Protein 4P27 (pdb70)

CATH classification: 3.40.33.10

Secondary structure (DSSP, 8-state):
--HHHHHHHHHHHHHHHHHTTT-STTSPPBS--PPPEE-HHHHHHHHHHHHT--SS---GGGG--TT-S--EEEEEEESSHHHHHHHHHHGGGGEETTTTEESS--HHHHHHT-TT--EEEEEEEEETTEEEEEEEEES---SS-SS-B--GGG-

Foldseek 3Di:
DDPLFVVLLVLLVVLQVCLQQVNQPPHFRFPAAAAEDEDVQQQVLQAVVQVVVDQPDDPPVSFDTPPFPAKAKDKAWFQDSVVRSVVLQVQVVQADQVVLDGDPDNQSNLQSNARVWHYKHKHWDADPNTITIMMMIGHTDDSHGRHDGDDNVVD

Organism: Schistosoma mansoni (NCBI:txid6183)

Sequence (155 aa):
LSEGQRAIYNFHKKVRKDVKNCRIPGQPPAKNLTKLKWNKLLANKAKQQAKRCKYDSNDPNDFIIGDFESIGQNLADYPTIEGAMKDWLEEYKNYNFEKNQCNGDCKNYKQMVWNTTEEIGCGYEKCGKNYLIVCNYAPGDSEDRPYEAKPESKC

Solvent-accessible surface area: 8378 Å² total; per-residue (Å²): 93,54,159,8,19,110,33,0,22,67,36,0,89,124,2,12,123,8,1,42,50,52,121,6,88,84,16,41,9,0,130,89,6,43,152,9,98,45,29,162,80,0,3,71,35,0,79,96,2,0,123,100,58,117,103,119,38,56,62,98,92,4,74,124,2,51,146,57,176,50,20,9,32,2,33,3,79,66,67,75,19,97,23,0,0,118,62,1,30,48,17,24,140,46,14,61,24,150,134,41,106,58,124,73,64,5,149,19,1,23,4,1,0,18,36,75,0,68,32,0,0,0,0,47,61,112,39,60,160,31,54,7,0,0,0,0,1,3,57,10,54,58,151,85,103,0,12,108,48,42,81,136,94,144,73

Structure (mmCIF, N/CA/C/O backbone):
data_4P27
#
_entry.id   4P27
#
_cell.length_a   78.645
_cell.length_b   78.645
_cell.length_c   83.520
_cell.angle_alpha   90.00
_cell.angle_beta   90.00
_cell.angle_gamma   120.00
#
_symmetry.space_group_name_H-M   'P 61'
#
loop_
_entity.id
_entity.type
_entity.pdbx_description
1 polymer '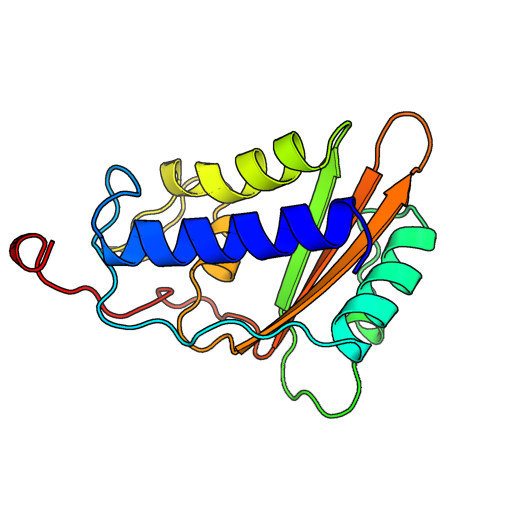Venom allergen-like (VAL) 4 protein'
2 non-polymer 2-acetamido-2-deoxy-beta-D-glucopyranose
3 water water
#
loop_
_atom_site.group_PDB
_atom_site.id
_atom_site.type_symbol
_atom_site.label_atom_id
_atom_site.label_alt_id
_atom_site.label_comp_id
_atom_site.label_asym_id
_atom_site.label_entity_id
_atom_site.label_seq_id
_atom_site.pdbx_PDB_ins_code
_atom_site.Cartn_x
_atom_site.Cartn_y
_atom_site.Cartn_z
_atom_site.occupancy
_atom_site.B_iso_or_equiv
_atom_site.auth_seq_id
_atom_site.auth_comp_id
_atom_site.auth_asym_id
_atom_site.auth_atom_id
_atom_site.pdbx_PDB_model_num
ATOM 1 N N . LEU A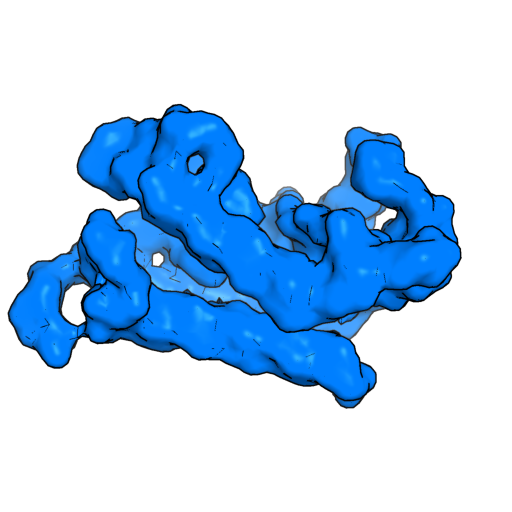 1 4 ? 33.066 14.222 9.553 1.00 48.68 4 LEU A N 1
ATOM 2 C CA . LEU A 1 4 ? 33.336 15.638 9.884 1.00 47.44 4 LEU A CA 1
ATOM 3 C C . LEU A 1 4 ? 33.802 15.805 11.297 1.00 46.28 4 LEU A C 1
ATOM 4 O O . LEU A 1 4 ? 33.176 15.296 12.232 1.00 44.21 4 LEU A O 1
ATOM 9 N N . SER A 1 5 ? 34.824 16.627 11.459 1.00 40.42 5 SER A N 1
ATOM 10 C CA . SER A 1 5 ? 35.171 17.140 12.782 1.00 37.25 5 SER A CA 1
ATOM 11 C C . SER A 1 5 ? 34.062 17.868 13.489 1.00 43.10 5 SER A C 1
ATOM 12 O O . SER A 1 5 ? 33.064 18.296 12.896 1.00 43.13 5 SER A O 1
ATOM 15 N N . GLU A 1 6 ? 34.223 17.969 14.802 1.00 40.64 6 GLU A N 1
ATOM 16 C CA . GLU A 1 6 ? 33.470 18.874 15.621 1.00 38.70 6 GLU A CA 1
ATOM 17 C C . GLU A 1 6 ? 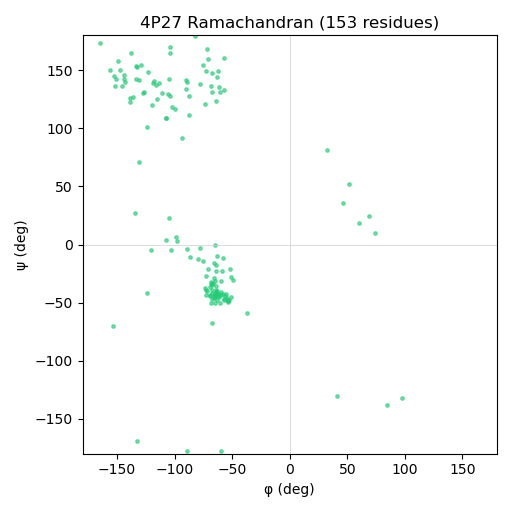33.133 20.289 15.000 1.00 39.19 6 GLU A C 1
ATOM 18 O O . GLU A 1 6 ? 31.972 20.704 14.944 1.00 38.93 6 GLU A O 1
ATOM 24 N N . GLY A 1 7 ? 34.170 21.043 14.641 1.00 37.34 7 GLY A N 1
ATOM 25 C CA . GLY A 1 7 ? 33.992 22.400 14.068 1.00 39.53 7 GLY A CA 1
ATOM 26 C C . GLY A 1 7 ? 33.271 22.305 12.707 1.00 28.20 7 GLY A C 1
ATOM 27 O O . GLY A 1 7 ? 32.372 23.069 12.472 1.00 33.97 7 GLY A O 1
ATOM 28 N N . GLN A 1 8 ? 33.648 21.336 11.884 1.00 28.46 8 GLN A N 1
ATOM 29 C CA . GLN A 1 8 ? 33.152 21.241 10.547 1.00 31.78 8 GLN A CA 1
ATOM 30 C C . GLN A 1 8 ? 31.665 21.031 10.641 1.00 34.91 8 GLN A C 1
ATOM 31 O O . GLN A 1 8 ? 30.885 21.693 9.934 1.00 31.28 8 GLN A O 1
ATOM 37 N N . ARG A 1 9 ? 31.243 20.156 11.564 1.00 31.02 9 ARG A N 1
ATOM 38 C CA . ARG A 1 9 ? 29.849 19.831 11.666 1.00 30.90 9 ARG A CA 1
ATOM 39 C C . ARG A 1 9 ? 29.038 21.050 12.120 1.00 31.10 9 ARG A C 1
ATOM 40 O O . ARG A 1 9 ? 28.006 21.373 11.565 1.00 33.84 9 ARG A O 1
ATOM 48 N N . ALA A 1 10 ? 29.544 21.758 13.118 1.00 29.98 10 ALA A N 1
ATOM 49 C CA . ALA A 1 10 ? 28.928 22.959 13.548 1.00 32.78 10 ALA A CA 1
ATOM 50 C C . ALA A 1 10 ? 28.803 24.014 12.373 1.00 28.88 10 ALA A C 1
ATOM 51 O O . ALA A 1 10 ? 27.779 24.716 12.268 1.00 29.67 10 ALA A O 1
ATOM 53 N N . ILE A 1 11 ? 29.860 24.160 11.553 1.00 30.53 11 ILE A N 1
ATOM 54 C CA . ILE A 1 11 ? 29.846 25.208 10.519 1.00 26.12 11 ILE A CA 1
ATOM 55 C C . ILE A 1 11 ? 28.767 24.750 9.484 1.00 26.53 11 ILE A C 1
ATOM 56 O O . ILE A 1 11 ? 27.970 25.506 9.087 1.00 26.12 11 ILE A O 1
ATOM 61 N N . TYR A 1 12 ? 28.752 23.477 9.118 1.00 26.66 12 TYR A N 1
ATOM 62 C CA . TYR A 1 12 ? 27.764 22.897 8.179 1.00 29.09 12 TYR A CA 1
ATOM 63 C C . TYR A 1 12 ? 26.338 23.092 8.641 1.00 33.89 12 TYR A C 1
ATOM 64 O O . TYR A 1 12 ? 25.469 23.633 7.882 1.00 31.47 12 TYR A O 1
ATOM 73 N N . ASN A 1 13 ? 26.080 22.777 9.918 1.00 30.70 13 ASN A N 1
ATOM 74 C CA . ASN A 1 13 ? 24.692 22.953 10.413 1.00 30.10 13 ASN A CA 1
ATOM 75 C C . ASN A 1 13 ? 24.281 24.420 10.518 1.00 27.90 13 ASN A C 1
ATOM 76 O O . ASN A 1 13 ? 23.107 24.766 10.412 1.00 28.79 13 ASN A O 1
ATOM 81 N N . PHE A 1 14 ? 25.208 25.274 10.896 1.00 25.45 14 PHE A N 1
ATOM 82 C CA . PHE A 1 14 ? 24.887 26.698 10.991 1.00 26.10 14 PHE A CA 1
ATOM 83 C C . PHE A 1 14 ? 24.469 27.191 9.562 1.00 23.85 14 PHE A C 1
ATOM 84 O O . PHE A 1 14 ? 23.497 27.909 9.421 1.00 26.67 14 PHE A O 1
ATOM 92 N N . HIS A 1 15 ? 25.197 26.760 8.524 1.00 24.61 15 HIS A N 1
ATOM 93 C CA . HIS A 1 15 ? 24.797 27.150 7.147 1.00 26.80 15 HIS A CA 1
ATOM 94 C C . HIS A 1 15 ? 23.438 26.573 6.728 1.00 28.67 15 HIS A C 1
ATOM 95 O O . HIS A 1 15 ? 22.588 27.293 6.206 1.00 29.98 15 HIS A O 1
ATOM 102 N N . LYS A 1 16 ? 23.173 25.303 7.050 1.00 29.51 16 LYS A N 1
ATOM 103 C CA . LYS A 1 16 ? 21.834 24.743 6.841 1.00 29.89 16 LYS A CA 1
ATOM 104 C C . LYS A 1 16 ? 20.757 25.535 7.530 1.00 28.10 16 LYS A C 1
ATOM 105 O O . LYS A 1 16 ? 19.735 25.809 6.944 1.00 33.03 16 LYS A O 1
ATOM 111 N N . LYS A 1 17 ? 20.994 25.924 8.777 1.00 29.26 17 LYS A N 1
ATOM 112 C CA . LYS A 1 17 ? 20.006 26.641 9.539 1.00 33.63 17 LYS A CA 1
ATOM 113 C C . LYS A 1 17 ? 19.750 28.069 8.957 1.00 33.57 17 LYS A C 1
ATOM 114 O O . LYS A 1 17 ? 18.616 28.499 8.910 1.00 31.83 17 LYS A O 1
ATOM 120 N N . VAL A 1 18 ? 20.823 28.831 8.652 1.00 31.91 18 VAL A N 1
ATOM 121 C CA . VAL A 1 18 ? 20.665 30.154 7.974 1.00 30.40 18 VAL A CA 1
ATOM 122 C C . VAL A 1 18 ? 19.768 30.056 6.700 1.00 24.63 18 VAL A C 1
ATOM 123 O O . VAL A 1 18 ? 18.854 30.823 6.481 1.00 26.68 18 VAL A O 1
ATOM 127 N N . ARG A 1 19 ? 20.001 29.058 5.905 1.00 25.52 19 ARG A N 1
ATOM 128 C CA . ARG A 1 19 ? 19.312 28.916 4.642 1.00 26.96 19 ARG A CA 1
ATOM 129 C C . ARG A 1 19 ? 17.854 28.509 4.890 1.00 34.66 19 ARG A C 1
ATOM 130 O O . ARG A 1 19 ? 16.954 28.962 4.181 1.00 28.90 19 ARG A O 1
ATOM 138 N N . LYS A 1 20 ? 17.632 27.627 5.889 1.00 32.02 20 LYS A N 1
ATOM 139 C CA . LYS A 1 20 ? 16.252 27.312 6.283 1.00 32.46 20 LYS A CA 1
ATOM 140 C C . LYS A 1 20 ? 15.540 28.543 6.825 1.00 29.76 20 LYS A C 1
ATOM 141 O O . LYS A 1 20 ? 14.452 28.743 6.457 1.00 29.16 20 LYS A O 1
ATOM 147 N N . ASP A 1 21 ? 16.156 29.299 7.744 1.00 30.01 21 ASP A N 1
ATOM 148 C CA . ASP A 1 21 ? 15.624 30.519 8.242 1.00 29.63 21 ASP A CA 1
ATOM 149 C C . ASP A 1 21 ? 15.249 31.551 7.164 1.00 37.09 21 ASP A C 1
ATOM 150 O O . ASP A 1 21 ? 14.163 32.155 7.264 1.00 34.41 21 ASP A O 1
ATOM 155 N N . VAL A 1 22 ? 16.160 31.818 6.194 1.00 31.67 22 VAL A N 1
ATOM 156 C CA . VAL A 1 22 ? 15.856 32.832 5.156 1.00 27.65 22 VAL A CA 1
ATOM 157 C C . VAL A 1 22 ? 14.655 32.377 4.297 1.00 27.94 22 VAL A C 1
ATOM 158 O O . VAL A 1 22 ? 13.843 33.234 3.918 1.00 33.39 22 VAL A O 1
ATOM 162 N N . LYS A 1 23 ? 14.503 31.071 4.013 1.00 29.39 23 LYS A N 1
ATOM 163 C CA . LYS A 1 23 ? 13.247 30.585 3.372 1.00 32.70 23 LYS A CA 1
ATOM 164 C C . LYS A 1 23 ? 11.935 30.738 4.163 1.00 37.41 23 LYS A C 1
ATOM 165 O O . LYS A 1 23 ? 10.877 30.493 3.602 1.00 36.59 23 LYS A O 1
ATOM 171 N N . ASN A 1 24 ? 12.018 31.107 5.434 1.00 33.55 24 ASN A N 1
ATOM 172 C CA . ASN A 1 24 ? 10.876 31.062 6.337 1.00 36.78 24 ASN A CA 1
ATOM 173 C C . ASN A 1 24 ? 10.783 32.337 7.130 1.00 42.28 24 ASN A C 1
ATOM 174 O O . ASN A 1 24 ? 10.323 32.282 8.247 1.00 38.65 24 ASN A O 1
ATOM 179 N N . CYS A 1 25 ? 11.295 33.462 6.592 1.00 35.88 25 CYS A N 1
ATOM 180 C CA . CYS A 1 25 ? 11.096 34.793 7.173 1.00 37.32 25 CYS A CA 1
ATOM 181 C C . CYS A 1 25 ? 11.798 34.989 8.481 1.00 39.59 25 CYS A C 1
ATOM 182 O O . CYS A 1 25 ? 11.401 35.831 9.270 1.00 39.00 25 CYS A O 1
ATOM 185 N N . ARG A 1 26 ? 12.855 34.232 8.717 1.00 36.88 26 ARG A N 1
ATOM 186 C CA . ARG A 1 26 ? 13.437 34.218 10.020 1.00 39.71 26 ARG A CA 1
ATOM 187 C C . ARG A 1 26 ? 14.742 34.966 9.965 1.00 43.25 26 ARG A C 1
ATOM 188 O O . ARG A 1 26 ? 15.424 35.044 10.970 1.00 47.99 26 ARG A O 1
ATOM 196 N N . ILE A 1 27 ? 15.100 35.567 8.831 1.00 41.92 27 ILE A N 1
ATOM 197 C CA . ILE A 1 27 ? 16.214 36.582 8.881 1.00 40.47 27 ILE A CA 1
ATOM 198 C C . ILE A 1 27 ? 15.609 37.955 8.900 1.00 36.73 27 ILE A C 1
ATOM 199 O O . ILE A 1 27 ? 14.967 38.312 7.898 1.00 38.28 27 ILE A O 1
ATOM 204 N N . PRO A 1 28 ? 15.809 38.730 9.987 1.00 35.97 28 PRO A N 1
ATOM 205 C CA . PRO A 1 28 ? 15.092 40.011 10.156 1.00 38.18 28 PRO A CA 1
ATOM 206 C C . PRO A 1 28 ? 15.336 40.965 8.977 1.00 39.34 28 PRO A C 1
ATOM 207 O O . PRO A 1 28 ? 16.488 41.182 8.557 1.00 37.47 28 PRO A O 1
ATOM 211 N N . GLY A 1 29 ? 14.245 41.536 8.480 1.00 33.76 29 GLY A N 1
ATOM 212 C CA . GLY A 1 29 ? 14.301 42.637 7.497 1.00 34.39 29 GLY A CA 1
ATOM 213 C C . GLY A 1 29 ? 14.702 42.092 6.125 1.00 35.61 29 GLY A C 1
ATOM 214 O O . GLY A 1 29 ? 15.007 42.846 5.239 1.00 36.56 29 GLY A O 1
ATOM 215 N N . GLN A 1 30 ? 14.738 40.780 5.927 1.00 34.46 30 GLN A N 1
ATOM 216 C CA . GLN A 1 30 ? 15.195 40.301 4.587 1.00 34.64 30 GLN A CA 1
ATOM 217 C C . GLN A 1 30 ? 14.019 39.596 3.969 1.00 31.22 30 GLN A C 1
ATOM 218 O O . GLN A 1 30 ? 13.439 38.804 4.654 1.00 33.42 30 GLN A O 1
ATOM 224 N N . PRO A 1 31 ? 13.718 39.798 2.659 1.00 33.20 31 PRO A N 1
ATOM 225 C CA . PRO A 1 31 ? 12.604 39.030 2.075 1.00 30.83 31 PRO A CA 1
ATOM 226 C C . PRO A 1 31 ? 12.873 37.530 2.111 1.00 31.88 31 PRO A C 1
ATOM 227 O O . PRO A 1 31 ? 14.018 37.127 2.036 1.00 31.95 31 PRO A O 1
ATOM 231 N N . PRO A 1 32 ? 11.816 36.698 2.225 1.00 33.99 32 PRO A N 1
ATOM 232 C CA . PRO A 1 32 ? 12.103 35.272 2.286 1.00 32.24 32 PRO A CA 1
ATOM 233 C C . PRO A 1 32 ? 12.468 34.745 0.916 1.00 33.65 32 PRO A C 1
ATOM 234 O O . PRO A 1 32 ? 11.974 35.242 -0.071 1.00 32.05 32 PRO A O 1
ATOM 238 N N . ALA A 1 33 ? 13.225 33.668 0.872 1.00 30.21 33 ALA A N 1
ATOM 239 C CA . ALA A 1 33 ? 13.641 33.111 -0.363 1.00 28.52 33 ALA A CA 1
ATOM 240 C C . ALA A 1 33 ? 12.647 32.083 -0.891 1.00 35.96 33 ALA A C 1
ATOM 241 O O . ALA A 1 33 ? 12.109 31.241 -0.101 1.00 33.51 33 ALA A O 1
ATOM 243 N N . LYS A 1 34 ? 12.418 32.101 -2.203 1.00 35.55 34 LYS A N 1
ATOM 244 C CA . LYS A 1 34 ? 11.516 31.160 -2.819 1.00 35.62 34 LYS A CA 1
ATOM 245 C C . LYS A 1 34 ? 12.097 29.738 -2.883 1.00 40.34 34 LYS A C 1
ATOM 246 O O . LYS A 1 34 ? 11.384 28.752 -2.640 1.00 39.78 34 LYS A O 1
ATOM 252 N N . ASN A 1 35 ? 13.363 29.624 -3.250 1.00 35.40 35 ASN A N 1
ATOM 253 C CA . ASN A 1 35 ? 14.041 28.339 -3.381 1.00 39.49 35 ASN A CA 1
ATOM 254 C C . ASN A 1 35 ? 15.564 28.533 -2.997 1.00 39.43 35 ASN A C 1
ATOM 255 O O . ASN A 1 35 ? 16.114 29.626 -3.243 1.00 39.40 35 ASN A O 1
ATOM 260 N N . LEU A 1 36 ? 16.233 27.506 -2.461 1.00 35.26 36 LEU A N 1
ATOM 261 C CA . LEU A 1 36 ? 17.714 27.521 -2.294 1.00 34.06 36 LEU A CA 1
ATOM 262 C C . LEU A 1 36 ? 18.084 26.086 -2.512 1.00 36.62 36 LEU A C 1
ATOM 263 O O . LEU A 1 36 ? 17.393 25.210 -2.035 1.00 33.25 36 LEU A O 1
ATOM 268 N N . THR A 1 37 ? 19.137 25.817 -3.266 1.00 35.62 37 THR A N 1
ATOM 269 C CA . THR A 1 37 ? 19.589 24.483 -3.379 1.00 29.45 37 THR A CA 1
ATOM 270 C C . THR A 1 37 ? 20.047 23.981 -1.980 1.00 33.25 37 THR A C 1
ATOM 271 O O . THR A 1 37 ? 20.651 24.777 -1.200 1.00 32.38 37 THR A O 1
ATOM 275 N N . LYS A 1 38 ? 19.809 22.698 -1.667 1.00 34.97 38 LYS A N 1
ATOM 276 C CA . LYS A 1 38 ? 20.324 22.041 -0.436 1.00 39.74 38 LYS A CA 1
ATOM 277 C C . LYS A 1 38 ? 21.824 21.924 -0.524 1.00 34.65 38 LYS A C 1
ATOM 278 O O . LYS A 1 38 ? 22.328 21.411 -1.529 1.00 35.24 38 LYS A O 1
ATOM 284 N N . LEU A 1 39 ? 22.533 22.332 0.535 1.00 26.70 39 LEU A N 1
ATOM 285 C CA . LEU A 1 39 ? 23.987 22.284 0.514 1.00 31.54 39 LEU A CA 1
ATOM 286 C C . LEU A 1 39 ? 24.433 20.868 0.744 1.00 33.23 39 LEU A C 1
ATOM 287 O O . LEU A 1 39 ? 23.943 20.286 1.630 1.00 31.77 39 LEU A O 1
ATOM 292 N N . LYS A 1 40 ? 25.422 20.364 0.030 1.00 32.02 40 LYS A N 1
ATOM 293 C CA . LYS A 1 40 ? 26.058 19.104 0.379 1.00 32.19 40 LYS A CA 1
ATOM 294 C C . LYS A 1 40 ? 27.523 19.341 0.680 1.00 32.80 40 LYS A C 1
ATOM 295 O O . LYS A 1 40 ? 28.177 20.107 -0.001 1.00 33.00 40 LYS A O 1
ATOM 301 N N . TRP A 1 41 ? 28.028 18.687 1.707 1.00 29.63 41 TRP A N 1
ATOM 302 C CA . TRP A 1 41 ? 29.415 18.835 2.081 1.00 34.96 41 TRP A CA 1
ATOM 303 C C . TRP A 1 41 ? 30.286 18.239 1.032 1.00 35.90 41 TRP A C 1
ATOM 304 O O . TRP A 1 41 ? 29.910 17.271 0.466 1.00 39.75 41 TRP A O 1
ATOM 315 N N . ASN A 1 42 ? 31.472 18.766 0.786 1.00 29.82 42 ASN A N 1
ATOM 316 C CA . ASN A 1 42 ? 32.297 18.261 -0.294 1.00 29.17 42 ASN A CA 1
ATOM 317 C C . ASN A 1 42 ? 33.718 18.210 0.186 1.00 34.30 42 ASN A C 1
ATOM 318 O O . ASN A 1 42 ? 34.257 19.201 0.721 1.00 29.80 42 ASN A O 1
ATOM 323 N N . LYS A 1 43 ? 34.337 17.046 0.071 1.00 37.54 43 LYS A N 1
ATOM 324 C CA . LYS A 1 43 ? 35.579 16.721 0.832 1.00 36.92 43 LYS A CA 1
ATOM 325 C C . LYS A 1 43 ? 36.714 17.483 0.207 1.00 34.99 43 LYS A C 1
ATOM 326 O O . LYS A 1 43 ? 37.622 17.937 0.892 1.00 37.64 43 LYS A O 1
ATOM 332 N N . LEU A 1 44 ? 36.677 17.597 -1.127 1.00 33.54 44 LEU A N 1
ATOM 333 C CA . LEU A 1 44 ? 37.694 18.327 -1.867 1.00 37.99 44 LEU A CA 1
ATOM 334 C C . LEU A 1 44 ? 37.698 19.866 -1.534 1.00 36.87 44 LEU A C 1
ATOM 335 O O . LEU A 1 44 ? 38.792 20.495 -1.383 1.00 31.02 44 LEU A O 1
ATOM 340 N N . LEU A 1 45 ? 36.511 20.462 -1.465 1.00 31.21 45 LEU A N 1
ATOM 341 C CA . LEU A 1 45 ? 36.407 21.864 -1.055 1.00 30.10 45 LEU A CA 1
ATOM 342 C C . LEU A 1 45 ? 37.005 21.985 0.397 1.00 29.18 45 LEU A C 1
ATOM 343 O O . LEU A 1 45 ? 37.743 22.960 0.675 1.00 30.00 45 LEU A O 1
ATOM 348 N N . ALA A 1 46 ? 36.672 21.031 1.279 1.00 29.12 46 ALA A N 1
ATOM 349 C CA . ALA A 1 46 ? 37.031 21.077 2.706 1.00 34.42 46 ALA A CA 1
ATOM 350 C C . ALA A 1 46 ? 38.559 20.935 2.904 1.00 37.88 46 ALA A C 1
ATOM 351 O O . ALA A 1 46 ? 39.185 21.706 3.623 1.00 33.92 46 ALA A O 1
ATOM 353 N N . ASN A 1 47 ? 39.165 20.034 2.151 1.00 36.84 47 ASN A N 1
ATOM 354 C CA . ASN A 1 47 ? 40.595 19.879 2.201 1.00 36.46 47 ASN A CA 1
ATOM 355 C C . ASN A 1 47 ? 41.313 21.055 1.657 1.00 36.77 47 ASN A C 1
ATOM 356 O O . ASN A 1 47 ? 42.392 21.434 2.200 1.00 38.40 47 ASN A O 1
ATOM 361 N N . LYS A 1 48 ? 40.794 21.641 0.570 1.00 34.16 48 LYS A N 1
ATOM 362 C CA . LYS A 1 48 ? 41.508 22.794 0.017 1.00 31.78 48 LYS A CA 1
ATOM 363 C C . LYS A 1 48 ? 41.405 23.940 1.008 1.00 31.20 48 LYS A C 1
ATOM 364 O O . LYS A 1 48 ? 42.395 24.687 1.222 1.00 29.74 48 LYS A O 1
ATOM 370 N N . ALA A 1 49 ? 40.246 23.989 1.668 1.00 28.97 49 ALA A N 1
ATOM 371 C CA . ALA A 1 49 ? 39.949 25.063 2.658 1.00 29.24 49 ALA A CA 1
ATOM 372 C C . ALA A 1 49 ? 40.978 24.923 3.757 1.00 33.88 49 ALA A C 1
ATOM 373 O O . ALA A 1 49 ? 41.540 25.912 4.250 1.00 33.31 49 ALA A O 1
ATOM 375 N N . LYS A 1 50 ? 41.198 23.678 4.155 1.00 36.92 50 LYS A N 1
ATOM 376 C CA . LYS A 1 50 ? 42.108 23.348 5.283 1.00 35.49 50 LYS A CA 1
ATOM 377 C C . LYS A 1 50 ? 43.595 23.611 4.970 1.00 33.44 50 LYS A C 1
ATOM 378 O O . LYS A 1 50 ? 44.296 24.198 5.775 1.00 31.38 50 LYS A O 1
ATOM 384 N N . GLN A 1 51 ? 44.075 23.207 3.774 1.00 31.87 51 GLN A N 1
ATOM 385 C CA . GLN A 1 51 ? 45.421 23.573 3.356 1.00 36.65 51 GLN A CA 1
ATOM 386 C C . GLN A 1 51 ? 45.607 25.089 3.406 1.00 39.23 51 GLN A C 1
ATOM 387 O O . GLN A 1 51 ? 46.658 25.552 3.831 1.00 34.40 51 GLN A O 1
ATOM 393 N N . GLN A 1 52 ? 44.602 25.856 2.943 1.00 37.23 52 GLN A N 1
ATOM 394 C CA . GLN A 1 52 ? 44.668 27.315 2.988 1.00 32.30 52 GLN A CA 1
ATOM 395 C C . GLN A 1 52 ? 44.694 27.725 4.473 1.00 34.08 52 GLN A C 1
ATOM 396 O O . GLN A 1 52 ? 45.528 28.522 4.869 1.00 31.81 52 GLN A O 1
ATOM 402 N N . ALA A 1 53 ? 43.780 27.223 5.290 1.00 25.74 53 ALA A N 1
ATOM 403 C CA . ALA A 1 53 ? 43.721 27.774 6.629 1.00 25.86 53 ALA A CA 1
ATOM 404 C C . ALA A 1 53 ? 45.033 27.443 7.435 1.00 30.81 53 ALA A C 1
ATOM 405 O O . ALA A 1 53 ? 45.415 28.213 8.335 1.00 30.42 53 ALA A O 1
ATOM 407 N N . LYS A 1 54 ? 45.692 26.313 7.107 1.00 32.26 54 LYS A N 1
ATOM 408 C CA . LYS A 1 54 ? 46.945 25.934 7.821 1.00 40.69 54 LYS A CA 1
ATOM 409 C C . LYS A 1 54 ? 48.086 26.934 7.596 1.00 42.18 54 LYS A C 1
ATOM 410 O O . LYS A 1 54 ? 48.975 26.979 8.423 1.00 35.79 54 LYS A O 1
ATOM 416 N N . ARG A 1 55 ? 48.073 27.731 6.503 1.00 35.08 55 ARG A N 1
ATOM 417 C CA . ARG A 1 55 ? 49.033 28.808 6.363 1.00 34.94 55 ARG A CA 1
ATOM 418 C C . ARG A 1 55 ? 48.887 29.906 7.354 1.00 36.80 55 ARG A C 1
ATOM 419 O O . ARG A 1 55 ? 49.822 30.734 7.547 1.00 40.18 55 ARG A O 1
ATOM 427 N N . CYS A 1 56 ? 47.746 29.947 8.005 1.00 34.89 56 CYS A N 1
ATOM 428 C CA . CYS A 1 56 ? 47.478 30.961 9.018 1.00 31.78 56 CYS A CA 1
ATOM 429 C C . CYS A 1 56 ? 47.531 32.432 8.514 1.00 39.03 56 CYS A C 1
ATOM 430 O O . CYS A 1 56 ? 47.680 33.386 9.353 1.00 42.67 56 CYS A O 1
ATOM 433 N N . LYS A 1 57 ? 47.433 32.601 7.192 1.00 31.48 57 LYS A N 1
ATOM 434 C CA . LYS A 1 57 ? 47.396 33.918 6.557 1.00 35.94 57 LYS A CA 1
ATOM 435 C C . LYS A 1 57 ? 45.935 34.291 6.156 1.00 40.27 57 LYS A C 1
ATOM 436 O O . LYS A 1 57 ? 45.321 33.602 5.347 1.00 42.12 57 LYS A O 1
ATOM 442 N N . TYR A 1 58 ? 45.390 35.351 6.709 1.00 40.70 58 TYR A N 1
ATOM 443 C CA . TYR A 1 58 ? 44.050 35.781 6.374 1.00 45.42 58 TYR A CA 1
ATOM 444 C C . TYR A 1 58 ? 43.862 36.315 4.896 1.00 45.84 58 TYR A C 1
ATOM 445 O O . TYR A 1 58 ? 43.199 35.688 4.071 1.00 49.24 58 TYR A O 1
ATOM 454 N N . ASP A 1 59 ? 44.462 37.441 4.576 1.00 55.52 59 ASP A N 1
ATOM 455 C CA . ASP A 1 59 ? 44.802 37.823 3.178 1.00 72.45 59 ASP A CA 1
ATOM 456 C C . ASP A 1 59 ? 45.831 36.855 2.581 1.00 73.74 59 ASP A C 1
ATOM 457 O O . ASP A 1 59 ? 46.901 36.640 3.130 1.00 87.39 59 ASP A O 1
ATOM 462 N N . SER A 1 60 ? 45.547 36.228 1.469 1.00 85.46 60 SER A N 1
ATOM 463 C CA . SER A 1 60 ? 46.588 35.355 0.955 1.00 89.17 60 SER A CA 1
ATOM 464 C C . SER A 1 60 ? 46.478 35.213 -0.540 1.00 105.87 60 SER A C 1
ATOM 465 O O . SER A 1 60 ? 47.352 35.694 -1.268 1.00 108.93 60 SER A O 1
ATOM 468 N N . ASN A 1 61 ? 45.423 34.520 -0.981 1.00 109.65 61 ASN A N 1
ATOM 469 C CA . ASN A 1 61 ? 44.458 35.026 -1.965 1.00 106.54 61 ASN A CA 1
ATOM 470 C C . ASN A 1 61 ? 45.081 35.685 -3.173 1.00 104.03 61 ASN A C 1
ATOM 471 O O . ASN A 1 61 ? 44.543 36.666 -3.686 1.00 122.18 61 ASN A O 1
ATOM 476 N N . ASP A 1 62 ? 46.225 35.157 -3.619 1.00 88.18 62 ASP A N 1
ATOM 477 C CA . ASP A 1 62 ? 46.365 33.762 -4.114 1.00 76.80 62 ASP A CA 1
ATOM 478 C C . ASP A 1 62 ? 45.126 33.150 -4.820 1.00 84.60 62 ASP A C 1
ATOM 479 O O . ASP A 1 62 ? 44.360 32.368 -4.207 1.00 78.45 62 ASP A O 1
ATOM 484 N N . PRO A 1 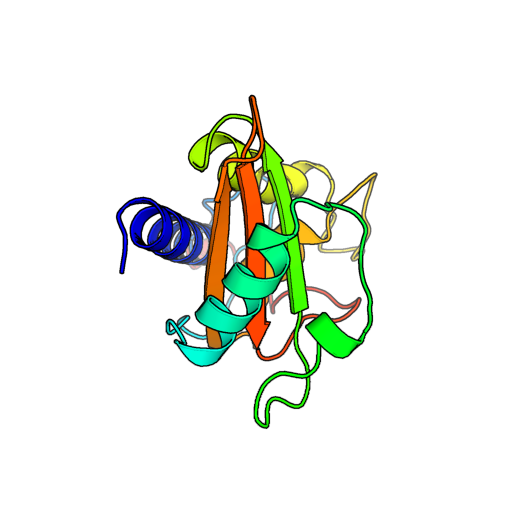63 ? 44.942 33.483 -6.124 1.00 87.63 63 PRO A N 1
ATOM 485 C CA . PRO A 1 63 ? 44.127 32.612 -6.990 1.00 71.34 63 PRO A CA 1
ATOM 486 C C . PRO A 1 63 ? 44.363 31.059 -7.131 1.00 54.69 63 PRO A C 1
ATOM 487 O O . PRO A 1 63 ? 43.400 30.401 -7.474 1.00 53.50 63 PRO A O 1
ATOM 491 N N . ASN A 1 64 ? 45.530 30.470 -6.820 1.00 46.57 64 ASN A N 1
ATOM 492 C CA . ASN A 1 64 ? 45.644 28.999 -6.538 1.00 45.45 64 ASN A CA 1
ATOM 493 C C . ASN A 1 64 ? 44.574 28.474 -5.491 1.00 46.70 64 ASN A C 1
ATOM 494 O O . ASN A 1 64 ? 44.158 27.329 -5.510 1.00 41.75 64 ASN A O 1
ATOM 499 N N . ASP A 1 65 ? 44.149 29.307 -4.547 1.00 39.87 65 ASP A N 1
ATOM 500 C CA . ASP A 1 65 ? 43.222 28.796 -3.527 1.00 37.74 65 ASP A CA 1
ATOM 501 C C . ASP A 1 65 ? 41.820 28.617 -4.065 1.00 36.32 65 ASP A C 1
ATOM 502 O O . ASP A 1 65 ? 40.989 27.989 -3.413 1.00 30.44 65 ASP A O 1
ATOM 507 N N . PHE A 1 66 ? 41.575 29.210 -5.239 1.00 35.59 66 PHE A N 1
ATOM 508 C CA . PHE A 1 66 ? 40.292 29.095 -5.962 1.00 36.62 66 PHE A CA 1
ATOM 509 C C . PHE A 1 66 ? 40.245 28.064 -7.089 1.00 32.54 66 PHE A C 1
ATOM 510 O O . PHE A 1 66 ? 39.211 27.913 -7.792 1.00 31.78 66 PHE A O 1
ATOM 518 N N . ILE A 1 67 ? 41.307 27.287 -7.231 1.00 33.63 67 ILE A N 1
ATOM 519 C CA . ILE A 1 67 ? 41.287 26.260 -8.273 1.00 33.10 67 ILE A CA 1
ATOM 520 C C . ILE A 1 67 ? 41.138 24.931 -7.577 1.00 35.24 67 ILE A C 1
ATOM 521 O O . ILE A 1 67 ? 42.054 24.531 -6.896 1.00 39.17 67 ILE A O 1
ATOM 526 N N . ILE A 1 68 ? 39.982 24.274 -7.676 1.00 30.53 68 ILE A N 1
ATOM 527 C CA . ILE A 1 68 ? 39.728 23.118 -6.854 1.00 31.39 68 ILE A CA 1
ATOM 528 C C . ILE A 1 68 ? 39.040 22.137 -7.789 1.00 35.72 68 ILE A C 1
ATOM 529 O O . ILE A 1 68 ? 37.961 22.470 -8.392 1.00 30.19 68 ILE A O 1
ATOM 534 N N . GLY A 1 69 ? 39.647 20.948 -7.923 1.00 37.18 69 GLY A N 1
ATOM 535 C CA . GLY A 1 69 ? 39.111 19.886 -8.822 1.00 34.24 69 GLY A CA 1
ATOM 536 C C . GLY A 1 69 ? 38.627 20.465 -10.082 1.00 27.82 69 GLY A C 1
ATOM 537 O O . GLY A 1 69 ? 39.335 21.310 -10.636 1.00 35.80 69 GLY A O 1
ATOM 538 N N . ASP A 1 70 ? 37.401 20.108 -10.486 1.00 26.73 70 ASP A N 1
ATOM 539 C CA . ASP A 1 70 ? 36.746 20.580 -11.719 1.00 34.32 70 ASP A CA 1
ATOM 540 C C . ASP A 1 70 ? 35.799 21.705 -11.527 1.00 35.80 70 ASP A C 1
ATOM 541 O O . ASP A 1 70 ? 35.137 22.123 -12.517 1.00 29.46 70 ASP A O 1
ATOM 546 N N . PHE A 1 71 ? 35.676 22.220 -10.304 1.00 32.64 71 PHE A N 1
ATOM 547 C CA . PHE A 1 71 ? 34.624 23.252 -10.122 1.00 28.02 71 PHE A CA 1
ATOM 548 C C . PHE A 1 71 ? 34.918 24.433 -11.029 1.00 30.65 71 PHE A C 1
ATOM 549 O O . PHE A 1 71 ? 36.000 24.992 -10.976 1.00 30.63 71 PHE A O 1
ATOM 557 N N . GLU A 1 72 ? 33.939 24.890 -11.771 1.00 33.82 72 GLU A N 1
ATOM 558 C CA . GLU A 1 72 ? 34.092 26.106 -12.563 1.00 39.26 72 GLU A CA 1
ATOM 559 C C . GLU A 1 72 ? 34.204 27.374 -11.797 1.00 36.00 72 GLU A C 1
ATOM 560 O O . GLU A 1 72 ? 34.709 28.371 -12.333 1.00 28.41 72 GLU A O 1
ATOM 566 N N . SER A 1 73 ? 33.506 27.446 -10.667 1.00 34.70 73 SER A N 1
ATOM 567 C CA . SER A 1 73 ? 33.585 28.670 -9.905 1.00 29.54 73 SER A CA 1
ATOM 568 C C . SER A 1 73 ? 33.564 28.323 -8.432 1.00 29.60 73 SER A C 1
ATOM 569 O O . SER A 1 73 ? 32.852 27.408 -8.030 1.00 28.84 73 SER A O 1
ATOM 572 N N . ILE A 1 74 ? 34.373 29.026 -7.641 1.00 27.63 74 ILE A N 1
ATOM 573 C CA . ILE A 1 74 ? 34.498 28.737 -6.219 1.00 30.55 74 ILE A CA 1
ATOM 574 C C . ILE A 1 74 ? 34.237 30.088 -5.529 1.00 31.79 74 ILE A C 1
ATOM 575 O O . ILE A 1 74 ? 34.833 31.085 -5.917 1.00 30.09 74 ILE A O 1
ATOM 580 N N . GLY A 1 75 ? 33.373 30.127 -4.511 1.00 30.85 75 GLY A N 1
ATOM 581 C CA . GLY A 1 75 ? 33.325 31.299 -3.657 1.00 25.71 75 GLY A CA 1
ATOM 582 C C . GLY A 1 75 ? 34.032 30.955 -2.350 1.00 25.19 75 GLY A C 1
ATOM 583 O O . GLY A 1 75 ? 34.236 29.805 -2.051 1.00 24.41 75 GLY A O 1
ATOM 584 N N . GLN A 1 76 ? 34.285 31.955 -1.507 1.00 24.62 76 GLN A N 1
ATOM 585 C CA . GLN A 1 76 ? 35.038 31.722 -0.267 1.00 25.47 76 GLN A CA 1
ATOM 586 C C . GLN A 1 76 ? 34.607 32.747 0.779 1.00 25.34 76 GLN A C 1
ATOM 587 O O . GLN A 1 76 ? 34.410 33.916 0.467 1.00 24.42 76 GLN A O 1
ATOM 593 N N . ASN A 1 77 ? 34.415 32.297 1.997 1.00 22.38 77 ASN A N 1
ATOM 594 C CA . ASN A 1 77 ? 34.229 33.220 3.123 1.00 20.27 77 ASN A CA 1
ATOM 595 C C . ASN A 1 77 ? 35.409 32.935 4.073 1.00 24.10 77 ASN A C 1
ATOM 596 O O . ASN A 1 77 ? 35.802 31.762 4.285 1.00 25.67 77 ASN A O 1
ATOM 601 N N . LEU A 1 78 ? 35.955 33.995 4.656 1.00 24.19 78 LEU A N 1
ATOM 602 C CA . LEU A 1 78 ? 37.087 33.879 5.595 1.00 26.67 78 LEU A CA 1
ATOM 603 C C . LEU A 1 78 ? 36.728 34.521 6.944 1.00 29.00 78 LEU A C 1
ATOM 604 O O . LEU A 1 78 ? 35.882 35.495 7.034 1.00 25.62 78 LEU A O 1
ATOM 609 N N . ALA A 1 79 ? 37.284 33.979 8.039 1.00 28.91 79 ALA A N 1
ATOM 610 C CA . ALA A 1 79 ? 37.014 34.608 9.349 1.00 25.20 79 ALA A CA 1
ATOM 611 C C . ALA A 1 79 ? 38.293 34.495 10.201 1.00 32.63 79 ALA A C 1
ATOM 612 O O . ALA A 1 79 ? 39.065 33.536 10.059 1.00 30.11 79 ALA A O 1
ATOM 614 N N . ASP A 1 80 ? 38.574 35.541 10.983 1.00 34.41 80 ASP A N 1
ATOM 615 C CA . ASP A 1 80 ? 39.788 35.512 11.800 1.00 31.27 80 ASP A CA 1
ATOM 616 C C . ASP A 1 80 ? 39.177 35.749 13.164 1.00 35.89 80 ASP A C 1
ATOM 617 O O . ASP A 1 80 ? 38.732 36.834 13.410 1.00 35.82 80 ASP A O 1
ATOM 622 N N . TYR A 1 81 ? 38.996 34.687 13.974 1.00 32.84 81 TYR A N 1
ATOM 623 C CA . TYR A 1 81 ? 38.074 34.812 15.108 1.00 35.02 81 TYR A CA 1
ATOM 624 C C . TYR A 1 81 ? 38.385 33.828 16.223 1.00 34.66 81 TYR A C 1
ATOM 625 O O . TYR A 1 81 ? 38.863 32.678 15.959 1.00 35.57 81 TYR A O 1
ATOM 634 N N . PRO A 1 82 ? 38.063 34.243 17.464 1.00 40.28 82 PRO A N 1
ATOM 635 C CA . PRO A 1 82 ? 38.541 33.402 18.590 1.00 44.29 82 PRO A CA 1
ATOM 636 C C . PRO A 1 82 ? 37.712 32.086 18.652 1.00 44.41 82 PRO A C 1
ATOM 637 O O . PRO A 1 82 ? 38.233 31.048 19.031 1.00 46.67 82 PRO A O 1
ATOM 641 N N . THR A 1 83 ? 36.470 32.114 18.172 1.00 39.27 83 THR A N 1
ATOM 642 C CA . THR A 1 83 ? 35.625 30.943 18.163 1.00 36.47 83 THR A CA 1
ATOM 643 C C . THR A 1 83 ? 34.936 30.767 16.773 1.00 41.10 83 THR A C 1
ATOM 644 O O . THR A 1 83 ? 34.708 31.732 16.036 1.00 32.48 83 THR A O 1
ATOM 648 N N . ILE A 1 84 ? 34.624 29.521 16.446 1.00 35.97 84 ILE A N 1
ATOM 649 C CA . ILE A 1 84 ? 33.841 29.184 15.272 1.00 38.88 84 ILE A CA 1
ATOM 650 C C . ILE A 1 84 ? 32.426 29.766 15.256 1.00 39.66 84 ILE A C 1
ATOM 651 O O . ILE A 1 84 ? 32.015 30.422 14.292 1.00 33.20 84 ILE A O 1
ATOM 656 N N . GLU A 1 85 ? 31.728 29.667 16.365 1.00 39.29 85 GLU A N 1
ATOM 657 C CA . GLU A 1 85 ? 30.389 30.251 16.395 1.00 38.21 85 GLU A CA 1
ATOM 658 C C . GLU A 1 85 ? 30.410 31.759 16.287 1.00 39.97 85 GLU A C 1
ATOM 659 O O . GLU A 1 85 ? 29.469 32.352 15.754 1.00 37.29 85 GLU A O 1
ATOM 665 N N . GLY A 1 86 ? 31.445 32.397 16.835 1.00 34.48 86 GLY A N 1
ATOM 666 C CA . GLY A 1 86 ? 31.501 33.818 16.691 1.00 37.89 86 GLY A CA 1
ATOM 667 C C . GLY A 1 86 ? 31.680 34.167 15.211 1.00 34.10 86 GLY A C 1
ATOM 668 O O . GLY A 1 86 ? 31.058 35.098 14.719 1.00 38.80 86 GLY A O 1
ATOM 669 N N . ALA A 1 87 ? 32.601 33.457 14.550 1.00 36.03 87 ALA A N 1
ATOM 670 C CA . ALA A 1 87 ? 32.838 33.646 13.124 1.00 31.35 87 ALA A CA 1
ATOM 671 C C . ALA A 1 87 ? 31.488 33.516 12.335 1.00 30.03 87 ALA A C 1
ATOM 672 O O . ALA A 1 87 ? 31.134 34.428 11.560 1.00 32.92 87 ALA A O 1
ATOM 674 N N . MET A 1 88 ? 30.698 32.466 12.615 1.00 29.94 88 MET A N 1
ATOM 675 C CA . MET A 1 88 ? 29.487 32.150 11.825 1.00 30.92 88 MET A CA 1
ATOM 676 C C . MET A 1 88 ? 28.519 33.290 11.992 1.00 35.58 88 MET A C 1
ATOM 677 O O . MET A 1 88 ? 27.892 33.747 11.025 1.00 34.52 88 MET A O 1
ATOM 682 N N . LYS A 1 89 ? 28.429 33.783 13.226 1.00 37.58 89 LYS A N 1
ATOM 683 C CA . LYS A 1 89 ? 27.485 34.807 13.579 1.00 36.29 89 LYS A CA 1
ATOM 684 C C . LYS A 1 89 ? 27.909 36.157 12.981 1.00 35.61 89 LYS A C 1
ATOM 685 O O . LYS A 1 89 ? 27.077 36.945 12.539 1.00 30.77 89 LYS A O 1
ATOM 691 N N . ASP A 1 90 ? 29.204 36.434 13.003 1.00 29.29 90 ASP A N 1
ATOM 692 C CA . ASP A 1 90 ? 29.699 37.586 12.293 1.00 36.23 90 ASP A CA 1
ATOM 693 C C . ASP A 1 90 ? 29.345 37.578 10.767 1.00 39.76 90 ASP A C 1
ATOM 694 O O . ASP A 1 90 ? 28.904 38.598 10.183 1.00 35.91 90 ASP A O 1
ATOM 699 N N . TRP A 1 91 ? 29.568 36.445 10.107 1.00 34.90 91 TRP A N 1
ATOM 700 C CA . TRP A 1 91 ? 29.206 36.365 8.690 1.00 32.00 91 TRP A CA 1
ATOM 701 C C . TRP A 1 91 ? 27.697 36.604 8.528 1.00 29.34 91 TRP A C 1
ATOM 702 O O . TRP A 1 91 ? 27.251 37.386 7.669 1.00 27.23 91 TRP A O 1
ATOM 713 N N . LEU A 1 92 ? 26.888 35.892 9.307 1.00 26.05 92 LEU A N 1
ATOM 714 C CA . LEU A 1 92 ? 25.423 36.024 9.192 1.00 29.81 92 LEU A CA 1
ATOM 715 C C . LEU A 1 92 ? 24.902 37.484 9.337 1.00 35.19 92 LEU A C 1
ATOM 716 O O . LEU A 1 92 ? 24.078 37.962 8.551 1.00 32.63 92 LEU A O 1
ATOM 721 N N . GLU A 1 93 ? 25.394 38.196 10.341 1.00 32.80 93 GLU A N 1
ATOM 722 C CA . GLU A 1 93 ? 24.752 39.444 10.748 1.00 38.65 93 GLU A CA 1
ATOM 723 C C . GLU A 1 93 ? 25.122 40.547 9.802 1.00 40.62 93 GLU A C 1
ATOM 724 O O . GLU A 1 93 ? 24.615 41.645 9.938 1.00 34.05 93 GLU A O 1
ATOM 730 N N . GLU A 1 94 ? 25.975 40.255 8.837 1.00 33.66 94 GLU A N 1
ATOM 731 C CA . GLU A 1 94 ? 26.086 41.138 7.726 1.00 32.24 94 GLU A CA 1
ATOM 732 C C . GLU A 1 94 ? 24.785 41.339 7.011 1.00 34.21 94 GLU A C 1
ATOM 733 O O . GLU A 1 94 ? 24.717 42.239 6.177 1.00 36.14 94 GLU A O 1
ATOM 739 N N . TYR A 1 95 ? 23.752 40.529 7.297 1.00 32.90 95 TYR A N 1
ATOM 740 C CA . TYR A 1 95 ? 22.446 40.821 6.733 1.00 32.34 95 TYR A CA 1
ATOM 741 C C . TYR A 1 95 ? 21.912 42.226 7.129 1.00 37.79 95 TYR A C 1
ATOM 742 O O . TYR A 1 95 ? 21.071 42.773 6.422 1.00 34.76 95 TYR A O 1
ATOM 751 N N . LYS A 1 96 ? 22.411 42.795 8.239 1.00 36.21 96 LYS A N 1
ATOM 752 C CA . LYS A 1 96 ? 22.051 44.166 8.626 1.00 40.05 96 LYS A CA 1
ATOM 753 C C . LYS A 1 96 ? 22.516 45.204 7.619 1.00 45.45 96 LYS A C 1
ATOM 754 O O . LYS A 1 96 ? 22.024 46.298 7.650 1.00 46.02 96 LYS A O 1
ATOM 760 N N . ASN A 1 97 ? 23.457 44.860 6.739 1.00 39.91 97 ASN A N 1
ATOM 761 C CA . ASN A 1 97 ? 24.043 45.817 5.857 1.00 37.81 97 ASN A CA 1
ATOM 762 C C . ASN A 1 97 ? 23.464 45.668 4.502 1.00 40.35 97 ASN A C 1
ATOM 763 O O . ASN A 1 97 ? 23.841 46.417 3.605 1.00 38.97 97 ASN A O 1
ATOM 768 N N . TYR A 1 98 ? 22.609 44.667 4.293 1.00 34.48 98 TYR A N 1
ATOM 769 C CA . TYR A 1 98 ? 22.256 44.309 2.892 1.00 36.42 98 TYR A CA 1
ATOM 770 C C . TYR A 1 98 ? 20.860 44.783 2.536 1.00 35.88 98 TYR A C 1
ATOM 771 O O . TYR A 1 98 ? 19.984 44.583 3.288 1.00 35.92 98 TYR A O 1
ATOM 780 N N . ASN A 1 99 ? 20.684 45.487 1.417 1.00 37.30 99 ASN A N 1
ATOM 781 C CA . ASN A 1 99 ? 19.387 45.797 0.875 1.00 30.57 99 ASN A CA 1
ATOM 782 C C . ASN A 1 99 ? 19.106 45.015 -0.335 1.00 30.62 99 ASN A C 1
ATOM 783 O O . ASN A 1 99 ? 19.596 45.325 -1.417 1.00 30.59 99 ASN A O 1
ATOM 788 N N . PHE A 1 100 ? 18.182 44.061 -0.200 1.00 29.03 100 PHE A N 1
ATOM 789 C CA . PHE A 1 100 ? 17.880 43.178 -1.299 1.00 29.61 100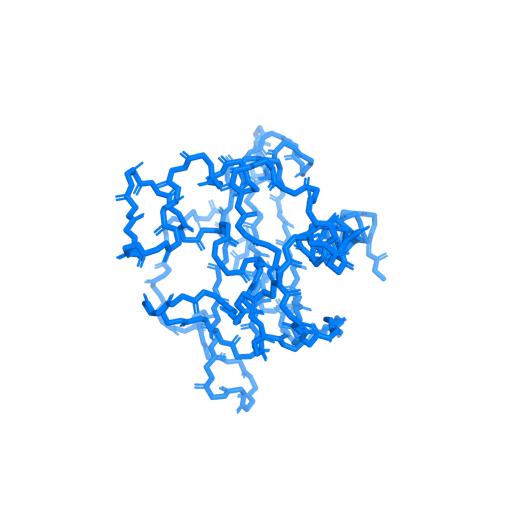 PHE A CA 1
ATOM 790 C C . PHE A 1 100 ? 17.247 43.937 -2.491 1.00 30.59 100 PHE A C 1
ATOM 791 O O . PHE A 1 100 ? 17.570 43.691 -3.690 1.00 28.25 100 PHE A O 1
ATOM 799 N N . GLU A 1 101 ? 16.272 44.800 -2.191 1.00 31.15 101 GLU A N 1
ATOM 800 C CA . GLU A 1 101 ? 15.522 45.530 -3.313 1.00 34.92 101 GLU A CA 1
ATOM 801 C C . GLU A 1 101 ? 16.478 46.275 -4.252 1.00 30.96 101 GLU A C 1
ATOM 802 O O . GLU A 1 101 ? 16.511 46.043 -5.501 1.00 34.81 101 GLU A O 1
ATOM 808 N N . LYS A 1 102 ? 17.387 47.005 -3.623 1.00 31.61 102 LYS A N 1
ATOM 809 C CA . LYS A 1 102 ? 18.433 47.696 -4.427 1.00 41.08 102 LYS A CA 1
ATOM 810 C C . LYS A 1 102 ? 19.659 46.889 -4.666 1.00 43.99 102 LYS A C 1
ATOM 811 O O . LYS A 1 102 ? 20.500 47.311 -5.424 1.00 34.82 102 LYS A O 1
ATOM 817 N N . ASN A 1 103 ? 19.737 45.683 -4.085 1.00 38.65 103 ASN A N 1
ATOM 818 C CA . ASN A 1 103 ? 20.940 44.939 -4.181 1.00 29.88 103 ASN A CA 1
ATOM 819 C C . ASN A 1 103 ? 22.111 45.813 -3.742 1.00 32.77 103 ASN A C 1
ATOM 820 O O . ASN A 1 103 ? 23.077 45.923 -4.455 1.00 31.41 103 ASN A O 1
ATOM 825 N N . GLN A 1 104 ? 22.041 46.423 -2.578 1.00 30.68 104 GLN A N 1
ATOM 826 C CA . GLN A 1 104 ? 23.091 47.322 -2.232 1.00 35.47 104 GLN A CA 1
ATOM 827 C C . GLN A 1 104 ? 23.518 47.041 -0.859 1.00 38.59 104 GLN A C 1
ATOM 828 O O . GLN A 1 104 ? 22.724 46.612 -0.029 1.00 37.47 104 GLN A O 1
ATOM 834 N N . CYS A 1 105 ? 24.760 47.378 -0.587 1.00 36.44 105 CYS A N 1
ATOM 835 C CA . CYS A 1 105 ? 25.358 47.034 0.656 1.00 39.69 105 CYS A CA 1
ATOM 836 C C . CYS A 1 105 ? 25.941 48.299 1.280 1.00 45.35 105 CYS A C 1
ATOM 837 O O . CYS A 1 105 ? 26.713 49.008 0.661 1.00 49.14 105 CYS A O 1
ATOM 840 N N . ASN A 1 106 ? 25.613 48.497 2.536 1.00 44.20 106 ASN A N 1
ATOM 841 C CA . ASN A 1 106 ? 26.290 49.363 3.442 1.00 49.91 106 ASN A CA 1
ATOM 842 C C . ASN A 1 106 ? 27.395 48.735 4.331 1.00 50.30 106 ASN A C 1
ATOM 843 O O . ASN A 1 106 ? 27.118 48.304 5.438 1.00 54.19 106 ASN A O 1
ATOM 848 N N . GLY A 1 107 ? 28.653 48.755 3.875 1.00 47.38 107 GLY A N 1
ATOM 849 C CA . GLY A 1 107 ? 29.724 47.995 4.545 1.00 45.47 107 GLY A CA 1
ATOM 850 C C . GLY A 1 107 ? 29.959 46.660 3.836 1.00 40.04 107 GLY A C 1
ATOM 851 O O . GLY A 1 107 ? 30.054 46.597 2.630 1.00 43.04 107 GLY A O 1
ATOM 852 N N . ASP A 1 108 ? 30.027 45.590 4.595 1.00 43.33 108 ASP A N 1
ATOM 853 C CA . ASP A 1 108 ? 30.340 44.283 4.016 1.00 40.20 108 ASP A CA 1
ATOM 854 C C . ASP A 1 108 ? 29.159 43.351 4.170 1.00 33.86 108 ASP A C 1
ATOM 855 O O . ASP A 1 108 ? 28.670 43.165 5.267 1.00 34.70 108 ASP A O 1
ATOM 860 N N . CYS A 1 109 ? 28.737 42.811 3.029 1.00 31.12 109 CYS A N 1
ATOM 861 C CA . CYS A 1 109 ? 27.668 41.857 2.799 1.00 34.63 109 CYS A CA 1
ATOM 862 C C . CYS A 1 109 ? 28.153 40.569 2.154 1.00 30.45 109 CYS A C 1
ATOM 863 O O . CYS A 1 109 ? 27.339 39.695 1.974 1.00 28.70 109 CYS A O 1
ATOM 866 N N . LYS A 1 110 ? 29.426 40.457 1.772 1.00 28.76 110 LYS A N 1
ATOM 867 C CA . LYS A 1 110 ? 29.841 39.314 0.930 1.00 33.12 110 LYS A CA 1
ATOM 868 C C . LYS A 1 110 ? 29.659 37.978 1.656 1.00 27.56 110 LYS A C 1
ATOM 869 O O . LYS A 1 110 ? 29.327 37.017 1.028 1.00 24.81 110 LYS A O 1
ATOM 875 N N . ASN A 1 111 ? 29.969 37.904 2.947 1.00 23.21 111 ASN A N 1
ATOM 876 C CA . ASN A 1 111 ? 29.872 36.606 3.631 1.00 23.56 111 ASN A CA 1
ATOM 877 C C . ASN A 1 111 ? 28.405 36.183 3.736 1.00 23.06 111 ASN A C 1
ATOM 878 O O . ASN A 1 111 ? 28.074 35.078 3.439 1.00 23.05 111 ASN A O 1
ATOM 883 N N . TYR A 1 112 ? 27.522 37.074 4.219 1.00 26.13 112 TYR A N 1
ATOM 884 C CA . TYR A 1 112 ? 26.080 36.794 4.250 1.00 21.52 112 TYR A CA 1
ATOM 885 C C . TYR A 1 112 ? 25.499 36.375 2.888 1.00 23.72 112 TYR A C 1
ATOM 886 O O . TYR A 1 112 ? 24.811 35.325 2.747 1.00 24.82 112 TYR A O 1
ATOM 895 N N . LYS A 1 113 ? 25.791 37.153 1.817 1.00 25.20 113 LYS A N 1
ATOM 896 C CA . LYS A 1 113 ? 25.264 36.819 0.516 1.00 24.93 113 LYS A CA 1
ATOM 897 C C . LYS A 1 113 ? 25.690 35.436 0.000 1.00 24.67 113 LYS A C 1
ATOM 898 O O . LYS A 1 113 ? 24.885 34.724 -0.584 1.00 23.21 113 LYS A O 1
ATOM 904 N N . GLN A 1 114 ? 26.946 35.080 0.217 1.00 23.98 114 GLN A N 1
ATOM 905 C CA . GLN A 1 114 ? 27.427 33.783 -0.156 1.00 24.95 114 GLN A CA 1
ATOM 906 C C . GLN A 1 114 ? 26.700 32.684 0.658 1.00 26.12 114 GLN A C 1
ATOM 907 O O . GLN A 1 114 ? 26.417 31.616 0.104 1.00 23.75 114 GLN A O 1
ATOM 913 N N . MET A 1 115 ? 26.438 32.937 1.959 1.00 25.03 115 MET A N 1
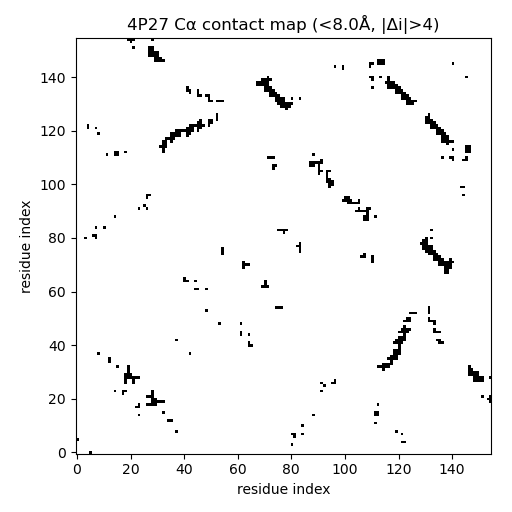ATOM 914 C CA . MET A 1 115 ? 25.747 31.890 2.773 1.00 22.88 115 MET A CA 1
ATOM 915 C C . MET A 1 115 ? 24.336 31.638 2.285 1.00 24.16 115 MET A C 1
ATOM 916 O O . MET A 1 115 ? 23.883 30.539 2.372 1.00 21.68 115 MET A O 1
ATOM 921 N N . VAL A 1 116 ? 23.641 32.642 1.744 1.00 23.99 116 VAL A N 1
ATOM 922 C CA . VAL A 1 116 ? 22.265 32.426 1.281 1.00 23.31 116 VAL A CA 1
ATOM 923 C C . VAL A 1 116 ? 22.148 32.347 -0.256 1.00 26.90 116 VAL A C 1
ATOM 924 O O . VAL A 1 116 ? 21.071 32.454 -0.796 1.00 25.37 116 VAL A O 1
ATOM 928 N N . TRP A 1 117 ? 23.257 32.012 -0.902 1.00 25.53 117 TRP A N 1
ATOM 929 C CA . TRP A 1 117 ? 23.340 32.036 -2.355 1.00 25.07 117 TRP A CA 1
ATOM 930 C C . TRP A 1 117 ? 22.574 30.874 -2.871 1.00 26.48 117 TRP A C 1
ATOM 931 O O . TRP A 1 117 ? 22.840 29.691 -2.528 1.00 25.39 117 TRP A O 1
ATOM 942 N N . ASN A 1 118 ? 21.567 31.167 -3.677 1.00 26.72 118 ASN A N 1
ATOM 943 C CA . ASN A 1 118 ? 20.619 30.076 -4.042 1.00 30.02 118 ASN A CA 1
ATOM 944 C C . ASN A 1 118 ? 21.184 28.957 -4.937 1.00 31.44 118 ASN A C 1
ATOM 945 O O . ASN A 1 118 ? 20.772 27.796 -4.788 1.00 33.95 118 ASN A O 1
ATOM 950 N N . THR A 1 119 ? 22.128 29.252 -5.846 1.00 27.05 119 THR A N 1
ATOM 951 C CA . THR A 1 119 ? 22.650 28.140 -6.720 1.00 26.61 119 THR A CA 1
ATOM 952 C C . THR A 1 119 ? 23.803 27.361 -6.092 1.00 34.99 119 THR A C 1
ATOM 953 O O . THR A 1 119 ? 24.221 26.329 -6.601 1.00 31.89 119 THR A O 1
ATOM 957 N N . THR A 1 120 ? 24.357 27.858 -4.983 1.00 31.95 120 THR A N 1
ATOM 958 C CA . THR A 1 120 ? 25.428 27.118 -4.325 1.00 29.67 120 THR A CA 1
ATOM 959 C C . THR A 1 120 ? 24.943 25.730 -3.859 1.00 28.77 120 THR A C 1
ATOM 960 O O . THR A 1 120 ? 23.923 25.607 -3.182 1.00 30.40 120 THR A O 1
ATOM 964 N N . GLU A 1 121 ? 25.756 24.705 -4.097 1.00 31.38 121 GLU A N 1
ATOM 965 C CA . GLU A 1 121 ? 25.343 23.339 -3.937 1.00 33.64 121 GLU A CA 1
ATOM 966 C C . GLU A 1 121 ? 26.281 22.633 -2.968 1.00 28.50 121 GLU A C 1
ATOM 967 O O . GLU A 1 121 ? 25.861 21.757 -2.206 1.00 36.04 121 GLU A O 1
ATOM 973 N N . GLU A 1 122 ? 27.565 22.912 -3.111 1.00 26.75 122 GLU A N 1
ATOM 974 C CA . GLU A 1 122 ? 28.617 22.214 -2.370 1.00 27.42 122 GLU A CA 1
ATOM 975 C C . GLU A 1 122 ? 29.262 23.221 -1.429 1.00 25.69 122 GLU A C 1
ATOM 976 O O . GLU A 1 122 ? 29.566 24.383 -1.818 1.00 25.61 122 GLU A O 1
ATOM 982 N N . ILE A 1 123 ? 29.529 22.762 -0.229 1.00 27.61 123 ILE A N 1
ATOM 983 C CA . ILE A 1 123 ? 30.314 23.553 0.722 1.00 26.28 123 ILE A CA 1
ATOM 984 C C . ILE A 1 123 ? 31.428 22.660 1.319 1.00 28.14 123 ILE A C 1
ATOM 985 O O . ILE A 1 123 ? 31.211 21.491 1.592 1.00 27.79 123 ILE A O 1
ATOM 990 N N . GLY A 1 124 ? 32.612 23.174 1.533 1.00 27.10 124 GLY A N 1
ATOM 991 C CA . GLY A 1 124 ? 33.473 22.527 2.518 1.00 31.12 124 GLY A CA 1
ATOM 992 C C . GLY A 1 124 ? 34.412 23.540 3.172 1.00 34.31 124 GLY A C 1
ATOM 993 O O . GLY A 1 124 ? 34.914 24.431 2.491 1.00 29.92 124 GLY A O 1
ATOM 994 N N . CYS A 1 125 ? 34.649 23.363 4.478 1.00 28.43 125 CYS A N 1
ATOM 995 C CA . CYS A 1 125 ? 35.248 24.316 5.348 1.00 29.62 125 CYS A CA 1
ATOM 996 C C . CYS A 1 125 ? 36.386 23.638 6.105 1.00 36.26 125 CYS A C 1
ATOM 997 O O . CYS A 1 125 ? 36.353 22.407 6.351 1.00 30.35 125 CYS A O 1
ATOM 1000 N N . GLY A 1 126 ? 37.352 24.460 6.521 1.00 31.01 126 GLY A N 1
ATOM 1001 C CA . GLY A 1 126 ? 38.615 24.019 7.062 1.00 29.76 126 GLY A CA 1
ATOM 1002 C C . GLY A 1 126 ? 39.012 25.171 7.971 1.00 36.35 126 GLY A C 1
ATOM 1003 O O . GLY A 1 126 ? 38.721 26.385 7.683 1.00 30.64 126 GLY A O 1
ATOM 1004 N N . TYR A 1 127 ? 39.649 24.835 9.089 1.00 27.49 127 TYR A N 1
ATOM 1005 C CA . TYR A 1 127 ? 40.091 25.898 9.991 1.00 32.11 127 TYR A CA 1
ATOM 1006 C C . TYR A 1 127 ? 41.365 25.522 10.758 1.00 34.28 127 TYR A C 1
ATOM 1007 O O . TYR A 1 127 ? 41.667 24.358 10.849 1.00 32.70 127 TYR A O 1
ATOM 1016 N N . GLU A 1 128 ? 42.127 26.486 11.258 1.00 33.30 128 GLU A N 1
ATOM 1017 C CA . GLU A 1 128 ? 43.355 26.110 11.914 1.00 31.12 128 GLU A CA 1
ATOM 1018 C C . GLU A 1 128 ? 43.499 27.071 13.025 1.00 32.01 128 GLU A C 1
ATOM 1019 O O . GLU A 1 128 ? 43.139 28.258 12.901 1.00 32.62 128 GLU A O 1
ATOM 1025 N N . LYS A 1 129 ? 44.067 26.591 14.122 1.00 31.64 129 LYS A N 1
ATOM 1026 C CA . LYS A 1 129 ? 44.221 27.497 15.258 1.00 39.26 129 LYS A CA 1
ATOM 1027 C C . LYS A 1 129 ? 45.554 28.224 15.082 1.00 35.73 129 LYS A C 1
ATOM 1028 O O . LYS A 1 129 ? 46.601 27.618 14.796 1.00 39.55 129 LYS A O 1
ATOM 1034 N N . CYS A 1 130 ? 45.543 29.526 15.148 1.00 38.04 130 CYS A N 1
ATOM 1035 C CA . CYS A 1 130 ? 46.760 30.195 14.664 1.00 38.73 130 CYS A CA 1
ATOM 1036 C C . CYS A 1 130 ? 47.099 31.184 15.783 1.00 40.51 130 CYS A C 1
ATOM 1037 O O . CYS A 1 130 ? 46.891 32.363 15.635 1.00 44.02 130 CYS A O 1
ATOM 1040 N N . GLY A 1 131 ? 47.551 30.702 16.925 1.00 43.04 131 GLY A N 1
ATOM 1041 C CA . GLY A 1 131 ? 47.646 31.592 18.074 1.00 37.08 131 GLY A CA 1
ATOM 1042 C C . GLY A 1 131 ? 46.327 31.656 18.753 1.00 39.87 131 GLY A C 1
ATOM 1043 O O . GLY A 1 131 ? 45.674 30.620 18.937 1.00 52.74 131 GLY A O 1
ATOM 1044 N N . LYS A 1 132 ? 45.962 32.865 19.142 1.00 37.61 132 LYS A N 1
ATOM 1045 C CA . LYS A 1 132 ? 44.810 33.135 19.918 1.00 41.44 132 LYS A CA 1
ATOM 1046 C C . LYS A 1 132 ? 43.551 32.735 19.085 1.00 54.33 132 LYS A C 1
ATOM 1047 O O . LYS A 1 132 ? 42.634 32.099 19.610 1.00 53.22 132 LYS A O 1
ATOM 1053 N N . ASN A 1 133 ? 43.549 33.069 17.780 1.00 38.08 133 ASN A N 1
ATOM 1054 C CA . ASN A 1 133 ? 42.390 32.874 16.877 1.00 36.30 133 ASN A CA 1
ATOM 1055 C C . ASN A 1 133 ? 42.480 31.690 15.898 1.00 34.61 133 ASN A C 1
ATOM 1056 O O . ASN A 1 133 ? 43.587 31.122 15.643 1.00 37.98 133 ASN A O 1
ATOM 1061 N N . TYR A 1 134 ? 41.312 31.355 15.326 1.00 35.33 134 TYR A N 1
ATOM 1062 C CA . TYR A 1 134 ? 41.205 30.438 14.185 1.00 34.58 134 TYR A CA 1
ATOM 1063 C C . TYR A 1 134 ? 41.299 31.351 12.962 1.00 32.88 134 TYR A C 1
ATOM 1064 O O . TYR A 1 134 ? 40.778 32.447 12.980 1.00 33.05 134 TYR A O 1
ATOM 1073 N N . LEU A 1 135 ? 41.992 30.879 11.932 1.00 31.20 135 LEU A N 1
ATOM 1074 C CA . LEU A 1 135 ? 41.691 31.180 10.547 1.00 30.72 135 LEU A CA 1
ATOM 1075 C C . LEU A 1 135 ? 40.656 30.125 10.058 1.00 31.53 135 LEU A C 1
ATOM 1076 O O . LEU A 1 135 ? 40.950 28.944 10.031 1.00 30.31 135 LEU A O 1
ATOM 1081 N N . ILE A 1 136 ? 39.423 30.565 9.801 1.00 31.95 136 ILE A N 1
ATOM 1082 C CA . ILE A 1 136 ? 38.379 29.718 9.188 1.00 28.89 136 ILE A CA 1
ATOM 1083 C C . ILE A 1 136 ? 38.156 30.074 7.684 1.00 35.11 136 ILE A C 1
ATOM 1084 O O . ILE A 1 136 ? 38.039 31.277 7.353 1.00 28.65 136 ILE A O 1
ATOM 1089 N N . VAL A 1 137 ? 38.217 29.048 6.808 1.00 26.18 137 VAL A N 1
ATOM 1090 C CA . VAL A 1 137 ? 38.057 29.168 5.356 1.00 24.68 137 VAL A CA 1
ATOM 1091 C C . VAL A 1 137 ? 36.851 28.294 5.037 1.00 28.37 137 VAL A C 1
ATOM 1092 O O . VAL A 1 137 ? 36.895 27.124 5.386 1.00 26.89 137 VAL A O 1
ATOM 10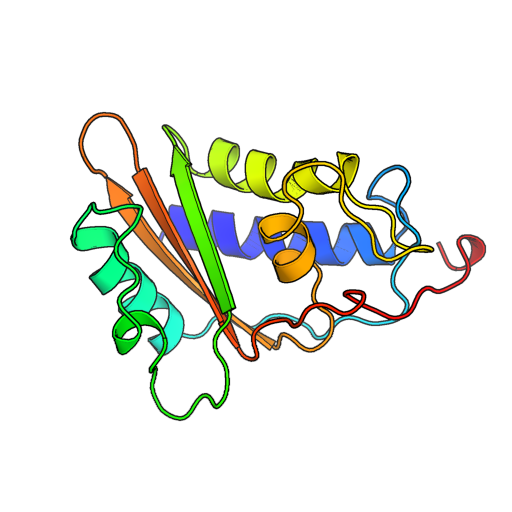96 N N . CYS A 1 138 ? 35.775 28.867 4.453 1.00 25.90 138 CYS A N 1
ATOM 1097 C CA . CYS A 1 138 ? 34.694 28.063 3.790 1.00 26.61 138 CYS A CA 1
ATOM 1098 C C . CYS A 1 138 ? 34.765 28.306 2.324 1.00 25.40 138 CYS A C 1
ATOM 1099 O O . CYS A 1 138 ? 34.881 29.484 1.910 1.00 25.49 138 CYS A O 1
ATOM 1102 N N . ASN A 1 139 ? 34.775 27.198 1.581 1.00 25.31 139 ASN A N 1
ATOM 1103 C CA . ASN A 1 139 ? 34.680 27.188 0.121 1.00 24.90 139 ASN A CA 1
ATOM 1104 C C . ASN A 1 139 ? 33.310 26.741 -0.274 1.00 27.38 139 ASN A C 1
ATOM 1105 O O . ASN A 1 139 ? 32.704 25.877 0.389 1.00 25.29 139 ASN A O 1
ATOM 1110 N N . TYR A 1 140 ? 32.805 27.370 -1.342 1.00 25.04 140 TYR A N 1
ATOM 1111 C CA . TYR A 1 140 ? 31.442 27.148 -1.813 1.00 23.51 140 TYR A CA 1
ATOM 1112 C C . TYR A 1 140 ? 31.524 26.940 -3.387 1.00 26.79 140 TYR A C 1
ATOM 1113 O O . TYR A 1 140 ? 32.283 27.601 -4.051 1.00 22.96 140 TYR A O 1
ATOM 1122 N N . ALA A 1 141 ? 30.711 26.030 -3.930 1.00 26.72 141 ALA A N 1
ATOM 1123 C CA . ALA A 1 141 ? 30.640 25.744 -5.392 1.00 30.35 141 ALA A CA 1
ATOM 1124 C C . ALA A 1 141 ? 29.157 25.634 -5.782 1.00 27.72 141 ALA A C 1
ATOM 1125 O O . ALA A 1 141 ? 28.443 24.852 -5.193 1.00 25.30 141 ALA A O 1
ATOM 1127 N N . PRO A 1 142 ? 28.698 26.397 -6.798 1.00 30.75 142 PRO A N 1
ATOM 1128 C CA . PRO A 1 142 ? 29.484 27.458 -7.498 1.00 30.22 142 PRO A CA 1
ATOM 1129 C C . PRO A 1 142 ? 29.607 28.602 -6.529 1.00 27.65 142 PRO A C 1
ATOM 1130 O O . PRO A 1 142 ? 28.902 28.625 -5.505 1.00 29.46 142 PRO A O 1
ATOM 1134 N N . GLY A 1 143 ? 30.457 29.569 -6.819 1.00 28.38 143 GLY A N 1
ATOM 1135 C CA . GLY A 1 143 ? 30.485 30.766 -5.959 1.00 30.11 143 GLY A CA 1
ATOM 1136 C C . GLY A 1 143 ? 29.384 31.751 -6.342 1.00 30.01 143 GLY A C 1
ATOM 1137 O O . GLY A 1 143 ? 28.570 31.468 -7.190 1.00 31.16 143 GLY A O 1
ATOM 1138 N N . ASP A 1 144 ? 29.310 32.842 -5.640 1.00 31.68 144 ASP A N 1
ATOM 1139 C CA . ASP A 1 144 ? 28.306 33.812 -5.889 1.00 31.47 144 ASP A CA 1
ATOM 1140 C C . ASP A 1 144 ? 28.737 34.862 -6.935 1.00 36.36 144 ASP A C 1
ATOM 1141 O O . ASP A 1 144 ? 29.827 34.808 -7.456 1.00 36.15 144 ASP A O 1
ATOM 1146 N N . SER A 1 145 ? 27.883 35.841 -7.208 1.00 34.93 145 SER A N 1
ATOM 1147 C CA . SER A 1 145 ? 28.232 36.926 -8.115 1.00 34.61 145 SER A CA 1
ATOM 1148 C C . SER A 1 145 ? 27.819 38.179 -7.405 1.00 38.12 145 SER A C 1
ATOM 1149 O O . SER A 1 145 ? 27.460 38.165 -6.208 1.00 35.96 145 SER A O 1
ATOM 1152 N N . GLU A 1 146 ? 27.825 39.281 -8.112 1.00 36.63 146 GLU A N 1
ATOM 1153 C CA . GLU A 1 146 ? 27.370 40.536 -7.564 1.00 34.53 146 GLU A CA 1
ATOM 1154 C C . GLU A 1 146 ? 25.836 40.671 -7.552 1.00 23.85 146 GLU A C 1
ATOM 1155 O O . GLU A 1 146 ? 25.369 41.556 -6.949 1.00 29.55 146 GLU A O 1
ATOM 1161 N N . ASP A 1 147 ? 25.097 39.841 -8.212 1.00 27.09 147 ASP A N 1
ATOM 1162 C CA . ASP A 1 147 ? 23.580 39.824 -8.098 1.00 30.17 147 ASP A CA 1
ATOM 1163 C C . ASP A 1 147 ? 23.013 39.563 -6.731 1.00 35.48 147 ASP A C 1
ATOM 1164 O O . ASP A 1 147 ? 23.785 39.395 -5.711 1.00 28.52 147 ASP A O 1
ATOM 1169 N N . ARG A 1 148 ? 21.668 39.523 -6.725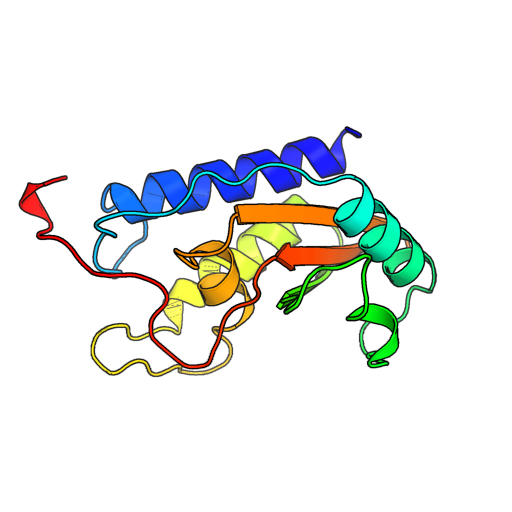 1.00 31.93 148 ARG A N 1
ATOM 1170 C CA . ARG A 1 148 ? 20.903 39.195 -5.517 1.00 32.69 148 ARG A CA 1
ATOM 1171 C C . ARG A 1 148 ? 21.085 37.693 -5.269 1.00 26.66 148 ARG A C 1
ATOM 1172 O O . ARG A 1 148 ? 21.222 36.869 -6.218 1.00 26.93 148 ARG A O 1
ATOM 1180 N N . PRO A 1 149 ? 21.050 37.285 -4.003 1.00 27.50 149 PRO A N 1
ATOM 1181 C CA . PRO A 1 149 ? 21.340 35.847 -3.721 1.00 24.64 149 PRO A CA 1
ATOM 1182 C C . PRO A 1 149 ? 20.309 34.815 -4.124 1.00 26.17 149 PRO A C 1
ATOM 1183 O O . PRO A 1 149 ? 20.650 33.619 -4.250 1.00 29.10 149 PRO A O 1
ATOM 1187 N N . TYR A 1 150 ? 19.054 35.241 -4.295 1.00 26.21 150 TYR A N 1
ATOM 1188 C CA . TYR A 1 150 ? 17.918 34.350 -4.521 1.00 28.97 150 TYR A CA 1
ATOM 1189 C C . TYR A 1 150 ? 16.654 35.098 -5.069 1.00 29.78 150 TYR A C 1
ATOM 1190 O O . TYR A 1 150 ? 16.573 36.331 -5.055 1.00 29.41 150 TYR A O 1
ATOM 1199 N N . GLU A 1 151 ? 15.631 34.344 -5.432 1.00 33.13 151 GLU A N 1
ATOM 1200 C CA . GLU A 1 151 ? 14.346 34.979 -5.808 1.00 33.49 151 GLU A CA 1
ATOM 1201 C C . GLU A 1 151 ? 13.491 35.106 -4.557 1.00 33.87 151 GLU A C 1
ATOM 1202 O O . GLU A 1 151 ? 13.352 34.118 -3.826 1.00 27.40 151 GLU A O 1
ATOM 1208 N N . ALA A 1 152 ? 12.893 36.269 -4.344 1.00 27.41 152 ALA A N 1
ATOM 1209 C CA . ALA A 1 152 ? 11.981 36.463 -3.201 1.00 32.84 152 ALA A CA 1
ATOM 1210 C C . ALA A 1 152 ? 10.631 35.700 -3.387 1.00 36.59 152 ALA A C 1
ATOM 1211 O O . ALA A 1 152 ? 10.259 35.337 -4.501 1.00 31.64 152 ALA A O 1
ATOM 1213 N N . LYS A 1 153 ? 9.919 35.457 -2.303 1.00 34.10 153 LYS A N 1
ATOM 1214 C CA . LYS A 1 153 ? 8.544 34.938 -2.367 1.00 33.24 153 LYS A CA 1
ATOM 1215 C C . LYS A 1 153 ? 7.816 35.761 -1.308 1.00 33.99 153 LYS A C 1
ATOM 1216 O O . LYS A 1 153 ? 8.458 36.542 -0.553 1.00 31.21 153 LYS A O 1
ATOM 1222 N N . PRO A 1 154 ? 6.465 35.722 -1.360 1.00 35.93 154 PRO A N 1
ATOM 1223 C CA . PRO A 1 154 ? 5.657 36.582 -0.518 1.00 34.80 154 PRO A CA 1
ATOM 1224 C C . PRO A 1 154 ? 5.808 36.129 0.937 1.00 32.74 154 PRO A C 1
ATOM 1225 O O . PRO A 1 154 ? 5.864 34.914 1.221 1.00 35.18 154 PRO A O 1
ATOM 1229 N N . GLU A 1 155 ? 5.972 37.068 1.841 1.00 32.42 155 GLU A N 1
ATOM 1230 C CA . GLU A 1 155 ? 6.029 36.709 3.264 1.00 45.27 155 GLU A CA 1
ATOM 1231 C C . GLU A 1 155 ? 4.834 35.805 3.771 1.00 50.63 155 GLU A C 1
ATOM 1232 O O . GLU A 1 155 ? 5.053 34.941 4.607 1.00 48.91 155 GLU A O 1
ATOM 1238 N N . SER A 1 156 ? 3.640 35.863 3.173 1.00 49.23 156 SER A N 1
ATOM 1239 C CA . SER A 1 156 ? 2.566 34.909 3.569 1.00 54.91 156 SER A CA 1
ATOM 1240 C C . SER A 1 156 ? 2.939 33.443 3.364 1.00 62.24 156 SER A C 1
ATOM 1241 O O . SER A 1 156 ? 2.492 32.566 4.089 1.00 59.85 156 SER A O 1
ATOM 1244 N N . LYS A 1 157 ? 3.757 33.147 2.378 1.00 49.59 157 LYS A N 1
ATOM 1245 C CA . LYS A 1 157 ? 4.144 31.773 2.267 1.00 51.99 157 LYS A CA 1
ATOM 1246 C C . LYS A 1 157 ? 4.970 31.337 3.485 1.00 56.80 157 LYS A C 1
ATOM 1247 O O . LYS A 1 157 ? 5.376 30.189 3.591 1.00 64.84 157 LYS A O 1
ATOM 1253 N N . CYS A 1 158 ? 5.209 32.251 4.419 1.00 61.05 158 CYS A N 1
ATOM 1254 C CA . CYS A 1 158 ? 5.799 31.861 5.695 1.00 61.35 158 CYS A CA 1
ATOM 1255 C C . CYS A 1 158 ? 4.625 31.689 6.684 1.00 58.66 158 CYS A C 1
ATOM 1256 O O . CYS A 1 158 ? 4.745 30.936 7.635 1.00 56.00 158 CYS A O 1
#

Nearest PDB structures (foldseek):
  4p27-assembly1_A  TM=1.006E+00  e=1.011E-36  Schistosoma mansoni
  3nt8-assembly2_B  TM=7.997E-01  e=6.733E-10  Necator americanus
  5jys-assembly1_A  TM=7.594E-01  e=1.596E-09  Saccharomyces cerevisiae S288C
  5vhg-assembly1_A  TM=7.081E-01  e=1.171E-08  Homo sapiens
  1smb-assembly1_A  TM=6.260E-01  e=1.460E-07  Homo sapiens

Radius of gyration: 15.01 Å; Cα contacts (8 Å, |Δi|>4): 302; chains: 1; bounding box: 46×34×32 Å

InterPro domains:
  IPR001283 Cysteine-rich secretory protein-related [PR00837] (58-76)
  IPR001283 Cysteine-rich secretory protein-related [PR00837] (106-119)
  IPR001283 Cysteine-rich secretory protein-related [PR00837] (128-144)
  IPR001283 Cysteine-rich secretory protein-related [PR00837] (154-167)
  IPR001283 Cysteine-rich secretory protein-related [PTHR10334] (28-171)
  IPR002413 Venom allergen 5-like [PR00838] (33-53)
  IPR002413 Venom allergen 5-like [PR00838] (104-119)
  IPR002413 Venom allergen 5-like [PR00838] (127-146)
  IPR014044 CAP domain [PF00188] (32-159)
  IPR014044 CAP domain [SM00198] (25-166)
  IPR035940 CAP superfamily [G3DSA:3.40.33.10] (20-181)
  IPR035940 CAP superfamily [SSF55797] (5-163)

B-factor: mean 39.0, std 14.18, range [18.21, 122.18]